Protein AF-A0AAD5A2A1-F1 (afdb_monomer)

Sequence (146 aa):
MGNCTCECRGEQGRLQGEYMGDCKGRGKIREKTKGVRVVSNAGGVNPLACAAAIQNIVQEAGLSLKVAVVTGDDLMPQKDSLNLLKMAETQEKKPLPKMVHSMNAYLGAVPIKRCLDLGADIVVTGRCVDSALVLGPLMHSFGWEQ

Mean predicted aligned error: 11.39 Å

Nearest PDB structures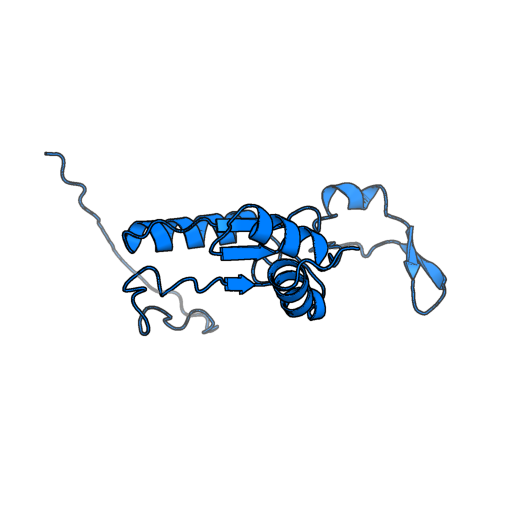 (foldseek):
  1np6-assembly1_A  TM=3.834E-01  e=7.591E-01  Escherichia coli
  7o9h-assembly1_A  TM=4.086E-01  e=2.583E+00  Escherichia coli DH5[alpha]
  2gca-assembly1_A  TM=3.185E-01  e=4.159E+00  Lacticaseibacillus casei
  4iqy-assembly1_A  TM=3.529E-01  e=6.256E+00  Homo sapiens

pLDDT: mean 79.27, std 24.99, range [21.72, 98.12]

Solvent-accessible surface area (backbone atoms only — not comparable to full-atom values): 9307 Å² total; per-residue (Å²): 141,84,87,85,85,86,88,87,82,90,83,92,82,94,76,92,75,92,81,78,80,70,80,87,76,80,78,80,71,84,64,91,57,90,8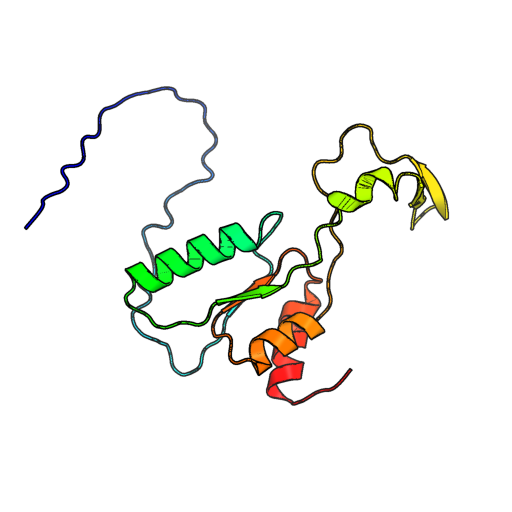5,68,65,48,71,42,72,72,13,52,97,45,30,66,63,45,50,52,52,50,50,52,53,37,53,77,55,73,52,94,70,42,76,38,72,46,77,85,22,74,40,58,92,46,46,82,83,54,42,68,39,67,38,88,87,77,66,46,73,42,68,63,66,97,76,75,94,77,43,70,45,69,38,68,26,61,65,53,19,52,40,48,73,74,61,36,35,31,40,35,25,19,44,51,42,76,66,21,67,54,48,7,58,48,29,51,75,71,67,57,82,134

Organism: Silurus asotus (NCBI:txid30991)

Structure (mmCIF, N/CA/C/O backbone):
data_AF-A0AAD5A2A1-F1
#
_entry.id   AF-A0AAD5A2A1-F1
#
loop_
_atom_site.group_PDB
_atom_site.id
_atom_site.type_symbol
_atom_site.label_atom_id
_atom_site.label_alt_id
_atom_site.label_comp_id
_atom_site.label_asym_id
_atom_site.label_entity_id
_atom_site.label_seq_id
_atom_site.pdbx_PDB_ins_code
_atom_site.Cartn_x
_atom_site.Cartn_y
_atom_site.Cartn_z
_atom_site.occupancy
_atom_site.B_iso_or_equiv
_atom_site.auth_seq_id
_atom_site.auth_comp_id
_atom_site.auth_asym_id
_atom_site.auth_atom_id
_atom_site.pdbx_PDB_model_num
ATOM 1 N N . MET A 1 1 ? 1.052 -31.023 28.367 1.00 31.56 1 MET A N 1
ATOM 2 C CA . MET A 1 1 ? 2.166 -30.094 28.644 1.00 31.56 1 MET A CA 1
ATOM 3 C C . MET A 1 1 ? 3.371 -30.526 27.825 1.00 31.56 1 MET A C 1
ATOM 5 O O . MET A 1 1 ? 3.825 -31.642 28.022 1.00 31.56 1 MET A O 1
ATOM 9 N N . GLY A 1 2 ? 3.856 -29.694 26.904 1.00 29.88 2 GLY A N 1
ATOM 10 C CA . GLY A 1 2 ? 5.111 -29.926 26.184 1.00 29.88 2 GLY A CA 1
ATOM 11 C C . GLY A 1 2 ? 5.944 -28.652 26.248 1.00 29.88 2 GLY A C 1
ATOM 12 O O . GLY A 1 2 ? 5.512 -27.625 25.735 1.00 29.88 2 GLY A O 1
ATOM 13 N N . ASN A 1 3 ? 7.076 -28.704 26.949 1.00 26.52 3 ASN A N 1
ATOM 14 C CA . ASN A 1 3 ? 7.998 -27.582 27.104 1.00 26.52 3 ASN A CA 1
ATOM 15 C C . ASN A 1 3 ? 8.948 -27.522 25.900 1.00 26.52 3 ASN A C 1
ATOM 17 O O . ASN A 1 3 ? 9.621 -28.507 25.607 1.00 26.52 3 ASN A O 1
ATOM 21 N N . CYS A 1 4 ? 9.044 -26.358 25.255 1.00 22.27 4 CYS A N 1
ATOM 22 C CA . CYS A 1 4 ? 10.131 -26.026 24.335 1.00 22.27 4 CYS A CA 1
ATOM 23 C C . CYS A 1 4 ? 11.239 -25.309 25.112 1.00 22.27 4 CYS A C 1
ATOM 25 O O . CYS A 1 4 ? 11.024 -24.225 25.653 1.00 22.27 4 CYS A O 1
ATOM 27 N N . THR A 1 5 ? 12.425 -25.906 25.152 1.00 27.20 5 THR A N 1
ATOM 28 C CA . THR A 1 5 ? 13.654 -25.274 25.640 1.00 27.20 5 THR A CA 1
ATOM 29 C C . THR A 1 5 ? 14.408 -24.631 24.477 1.00 27.20 5 THR A C 1
ATOM 31 O O . THR A 1 5 ? 14.553 -25.228 23.414 1.00 27.20 5 THR A O 1
ATOM 34 N N . CYS A 1 6 ? 14.877 -23.404 24.696 1.00 21.72 6 CYS A N 1
ATOM 35 C CA . CYS A 1 6 ? 15.718 -22.614 23.800 1.00 21.72 6 CYS A CA 1
ATOM 36 C C . CYS A 1 6 ? 17.174 -22.709 24.288 1.00 21.72 6 CYS A C 1
ATOM 38 O O . CYS A 1 6 ? 17.429 -22.500 25.474 1.00 21.72 6 CYS A O 1
ATOM 40 N N . GLU A 1 7 ? 18.114 -23.002 23.386 1.00 24.44 7 GLU A N 1
ATOM 41 C CA . GLU A 1 7 ? 19.553 -22.869 23.633 1.00 24.44 7 GLU A CA 1
ATOM 42 C C . GLU A 1 7 ? 20.140 -21.758 22.750 1.00 24.44 7 GLU A C 1
ATOM 44 O O . GLU A 1 7 ? 19.986 -21.763 21.530 1.00 24.44 7 GLU A O 1
ATOM 49 N N . CYS A 1 8 ? 20.848 -20.822 23.388 1.00 28.44 8 CYS A N 1
ATOM 50 C CA . CYS A 1 8 ? 21.647 -19.763 22.769 1.00 28.44 8 CYS A CA 1
ATOM 51 C C . CYS A 1 8 ? 23.122 -19.915 23.195 1.00 28.44 8 CYS A C 1
ATOM 53 O O . CYS A 1 8 ? 23.406 -19.893 24.392 1.00 28.44 8 CYS A O 1
ATOM 55 N N . ARG A 1 9 ? 24.060 -19.984 22.238 1.00 29.64 9 ARG A N 1
ATOM 56 C CA . ARG A 1 9 ? 25.514 -19.690 22.367 1.00 29.64 9 ARG A CA 1
ATOM 57 C C . ARG A 1 9 ? 25.979 -19.143 20.998 1.00 29.64 9 ARG A C 1
ATOM 59 O O . ARG A 1 9 ? 25.658 -19.776 20.003 1.00 29.64 9 ARG A O 1
ATOM 66 N N . GLY A 1 10 ? 26.452 -17.894 20.836 1.00 30.59 10 GLY A N 1
ATOM 67 C CA . GLY A 1 10 ? 27.805 -17.347 21.119 1.00 30.59 10 GLY A CA 1
ATOM 68 C C . GLY A 1 10 ? 28.759 -17.655 19.936 1.00 30.59 10 GLY A C 1
ATOM 69 O O . GLY A 1 10 ? 28.772 -18.800 19.522 1.00 30.59 10 GLY A O 1
ATOM 70 N N . GLU A 1 11 ? 29.564 -16.795 19.290 1.00 32.28 11 GLU A N 1
ATOM 71 C CA . GLU A 1 11 ? 30.115 -15.455 19.547 1.00 32.28 11 GLU A CA 1
ATOM 72 C C . GLU A 1 11 ? 30.816 -14.881 18.274 1.00 32.28 11 GLU A C 1
ATOM 74 O O . GLU A 1 11 ? 31.350 -15.629 17.464 1.00 32.28 11 GLU A O 1
ATOM 79 N N . GLN A 1 12 ? 30.863 -13.540 18.187 1.00 29.48 12 GLN A N 1
ATOM 80 C CA . GLN A 1 12 ? 31.938 -12.653 17.681 1.00 29.48 12 GLN A CA 1
ATOM 81 C C . GLN A 1 12 ? 32.416 -12.665 16.204 1.00 29.48 12 GLN A C 1
ATOM 83 O O . GLN A 1 12 ? 33.233 -13.469 15.770 1.00 29.48 12 GLN A O 1
ATOM 88 N N . GLY A 1 13 ? 32.065 -11.578 15.500 1.00 26.66 13 GLY A N 1
ATOM 89 C CA . GLY A 1 13 ? 32.758 -11.053 14.318 1.00 26.66 13 GLY A CA 1
ATOM 90 C C . GLY A 1 13 ? 32.316 -9.609 14.043 1.00 26.66 13 GLY A C 1
ATOM 91 O O . GLY A 1 13 ? 31.236 -9.375 13.513 1.00 26.66 13 GLY A O 1
ATOM 92 N N . ARG A 1 14 ? 33.112 -8.627 14.481 1.00 26.69 14 ARG A N 1
ATOM 93 C CA . ARG A 1 14 ? 32.823 -7.183 14.428 1.00 26.69 14 ARG A CA 1
ATOM 94 C C . ARG A 1 14 ? 33.171 -6.616 13.040 1.00 26.69 14 ARG A C 1
ATOM 96 O O . ARG A 1 14 ? 34.346 -6.451 12.739 1.00 26.69 14 ARG A O 1
ATOM 103 N N . LEU A 1 15 ? 32.164 -6.233 12.254 1.00 30.91 15 LEU A N 1
ATOM 104 C CA . LEU A 1 15 ? 32.261 -5.160 11.255 1.00 30.91 15 LEU A CA 1
ATOM 105 C C . LEU A 1 15 ? 31.091 -4.197 11.482 1.00 30.91 15 LEU A C 1
ATOM 107 O O . LEU A 1 15 ? 29.931 -4.596 11.531 1.00 30.91 15 LEU A O 1
ATOM 111 N N . GLN A 1 16 ? 31.445 -2.943 11.742 1.00 27.78 16 GLN A N 1
ATOM 112 C CA . GLN A 1 16 ? 30.557 -1.864 12.150 1.00 27.78 16 GLN A CA 1
ATOM 113 C C . GLN A 1 16 ? 29.610 -1.450 11.021 1.00 27.78 16 GLN A C 1
ATOM 115 O O . GLN A 1 16 ? 30.012 -1.289 9.873 1.00 27.78 16 GLN A O 1
ATOM 120 N N . GLY A 1 17 ? 28.356 -1.242 11.406 1.00 27.94 17 GLY A N 1
ATOM 121 C CA . GLY A 1 17 ? 27.246 -0.796 10.576 1.00 27.94 17 GLY A CA 1
ATOM 122 C C . GLY A 1 17 ? 25.982 -0.800 11.429 1.00 27.94 17 GLY A C 1
ATOM 123 O O . GLY A 1 17 ? 25.073 -1.590 11.203 1.00 27.94 17 GLY A O 1
ATOM 124 N N . GLU A 1 18 ? 25.983 0.005 12.492 1.00 30.25 18 GLU A N 1
ATOM 125 C CA . GLU A 1 18 ? 24.873 0.170 13.433 1.00 30.25 18 GLU A CA 1
ATOM 126 C C . GLU A 1 18 ? 23.639 0.763 12.725 1.00 30.25 18 GLU A C 1
ATOM 128 O O . GLU A 1 18 ? 23.446 1.971 12.704 1.00 30.25 18 GLU A O 1
ATOM 133 N N . TYR A 1 19 ? 22.788 -0.082 12.139 1.00 29.84 19 TYR A N 1
ATOM 134 C CA . TYR A 1 19 ? 21.447 0.304 11.661 1.00 29.84 19 TYR A CA 1
ATOM 135 C C . TYR A 1 19 ? 20.354 -0.683 12.102 1.00 29.84 19 TYR A C 1
ATOM 137 O O . TYR A 1 19 ? 19.313 -0.820 11.471 1.00 29.84 19 TYR A O 1
ATOM 145 N N . MET A 1 20 ? 20.566 -1.354 13.233 1.00 30.59 20 MET A N 1
ATOM 146 C CA . MET A 1 20 ? 19.523 -2.098 13.953 1.00 30.59 20 MET A CA 1
ATOM 147 C C . MET A 1 20 ? 19.599 -1.804 15.457 1.00 30.59 20 MET A C 1
ATOM 149 O O . MET A 1 20 ? 19.529 -2.692 16.305 1.00 30.59 20 MET A O 1
ATOM 153 N N . GLY A 1 21 ? 19.773 -0.521 15.783 1.00 29.78 21 GLY A N 1
ATOM 154 C CA . GLY A 1 21 ? 19.676 -0.010 17.144 1.00 29.78 21 GLY A CA 1
ATOM 155 C C . GLY A 1 21 ? 18.242 -0.111 17.658 1.00 29.78 21 GLY A C 1
ATOM 156 O O . GLY A 1 21 ? 17.421 0.764 17.416 1.00 29.78 21 GLY A O 1
ATOM 157 N N . ASP A 1 22 ? 17.963 -1.217 18.337 1.00 36.16 22 ASP A N 1
ATOM 158 C CA . ASP A 1 22 ? 17.067 -1.321 19.486 1.00 36.16 22 ASP A CA 1
ATOM 159 C C . ASP A 1 22 ? 15.759 -0.497 19.442 1.00 36.16 22 ASP A C 1
ATOM 161 O O . ASP A 1 22 ? 15.564 0.479 20.164 1.00 36.16 22 ASP A O 1
ATOM 165 N N . CYS A 1 23 ? 14.791 -0.947 18.63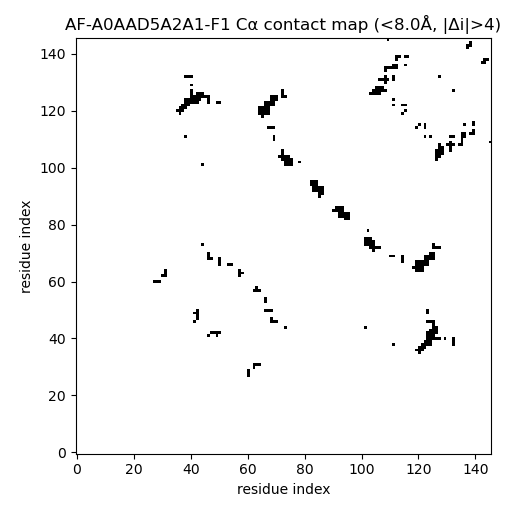8 1.00 34.06 23 CYS A N 1
ATOM 166 C CA . CYS A 1 23 ? 13.394 -0.526 18.785 1.00 34.06 23 CYS A CA 1
ATOM 167 C C . CYS A 1 23 ? 12.647 -1.297 19.895 1.00 34.06 23 CYS A C 1
ATOM 169 O O . CYS A 1 23 ? 11.421 -1.214 19.960 1.00 34.06 23 CYS A O 1
ATOM 171 N N . LYS A 1 24 ? 13.323 -2.051 20.784 1.00 37.75 24 LYS A N 1
ATOM 172 C CA . LYS A 1 24 ? 12.630 -2.793 21.862 1.00 37.75 24 LYS A CA 1
ATOM 173 C C . LYS A 1 24 ? 12.160 -1.902 23.016 1.00 37.75 24 LYS A C 1
ATOM 175 O O . LYS A 1 24 ? 11.428 -2.366 23.889 1.00 37.75 24 LYS A O 1
ATOM 180 N N . GLY A 1 25 ? 12.507 -0.617 23.009 1.00 39.97 25 GLY A N 1
ATOM 181 C CA . GLY A 1 25 ? 12.056 0.359 23.994 1.00 39.97 25 GLY A CA 1
ATOM 182 C C . GLY A 1 25 ? 11.323 1.533 23.356 1.00 39.97 25 GLY A C 1
ATOM 183 O O . GLY A 1 25 ? 11.966 2.533 23.043 1.00 39.97 25 GLY A O 1
ATOM 184 N N . ARG A 1 26 ? 9.993 1.427 23.197 1.00 43.28 26 ARG A N 1
ATOM 185 C CA . ARG A 1 26 ? 8.978 2.492 23.418 1.00 43.28 26 ARG A CA 1
ATOM 186 C C . ARG A 1 26 ? 7.651 2.134 22.733 1.00 43.28 26 ARG A C 1
ATOM 188 O O . ARG A 1 26 ? 7.549 2.133 21.517 1.00 43.28 26 ARG A O 1
ATOM 195 N N . GLY A 1 27 ? 6.623 1.888 23.551 1.00 43.59 27 GLY A N 1
ATOM 196 C CA . GLY A 1 27 ? 5.228 1.758 23.117 1.00 43.59 27 GLY A CA 1
ATOM 197 C C . GLY A 1 27 ? 4.741 0.318 22.962 1.00 43.59 27 GLY A C 1
ATOM 198 O O . GLY A 1 27 ? 4.534 -0.147 21.851 1.00 43.59 27 GLY A O 1
ATOM 199 N N . LYS A 1 28 ? 4.475 -0.387 24.073 1.00 48.22 28 LYS A N 1
ATOM 200 C CA . LYS A 1 28 ? 3.541 -1.528 24.010 1.00 48.22 28 LYS A CA 1
ATOM 201 C C . LYS A 1 28 ? 2.224 -0.993 23.430 1.00 48.22 28 LYS A C 1
ATOM 203 O O . LYS A 1 28 ? 1.700 -0.021 23.975 1.00 48.22 28 LYS A O 1
ATOM 208 N N . ILE A 1 29 ? 1.710 -1.582 22.351 1.00 54.22 29 ILE A N 1
ATOM 209 C CA . ILE A 1 29 ? 0.364 -1.272 21.855 1.00 54.22 29 ILE A CA 1
ATOM 210 C C . ILE A 1 29 ? -0.593 -1.841 22.906 1.00 54.22 29 ILE A C 1
ATOM 212 O O . ILE A 1 29 ? -0.737 -3.051 23.030 1.00 54.22 29 ILE A O 1
ATOM 216 N N . ARG A 1 30 ? -1.106 -0.973 23.783 1.00 54.41 30 ARG A N 1
ATOM 217 C CA . ARG A 1 30 ? -1.783 -1.384 25.025 1.00 54.41 30 ARG A CA 1
ATOM 218 C C . ARG A 1 30 ? -3.276 -1.656 24.853 1.00 54.41 30 ARG A C 1
ATOM 220 O O . ARG A 1 30 ? -3.857 -2.266 25.738 1.00 54.41 30 ARG A O 1
ATOM 227 N N . GLU A 1 31 ? -3.882 -1.220 23.750 1.00 59.81 31 GLU A N 1
ATOM 228 C CA . GLU A 1 31 ? -5.312 -1.375 23.466 1.00 59.81 31 GLU A CA 1
ATOM 229 C C . GLU A 1 31 ? -5.601 -0.980 22.007 1.00 59.81 31 GLU A C 1
ATOM 231 O O . GLU A 1 31 ? -4.816 -0.240 21.405 1.00 59.81 31 GLU A O 1
ATOM 236 N N . LYS A 1 32 ? -6.733 -1.420 21.434 1.00 60.59 32 LYS A N 1
ATOM 237 C CA . LYS A 1 32 ? -7.259 -0.859 20.177 1.00 60.59 32 LYS A CA 1
ATOM 238 C C . LYS A 1 32 ? -7.696 0.586 20.442 1.00 60.59 32 LYS A C 1
ATOM 240 O O . LYS A 1 32 ? -8.812 0.844 20.883 1.00 60.59 32 LYS A O 1
ATOM 245 N N . THR A 1 33 ? -6.801 1.542 20.218 1.00 57.62 33 THR A N 1
ATOM 246 C CA . THR A 1 33 ? -7.061 2.970 20.420 1.00 57.62 33 THR A CA 1
ATOM 247 C C . THR A 1 33 ? -8.242 3.425 19.561 1.00 57.62 33 THR A C 1
ATOM 249 O O . THR A 1 33 ? -8.200 3.299 18.342 1.00 57.62 33 THR A O 1
ATOM 252 N N . LYS A 1 34 ? -9.289 3.948 20.217 1.00 63.44 34 LYS A N 1
ATOM 253 C CA . LYS A 1 34 ? -10.504 4.627 19.706 1.00 63.44 34 LYS A CA 1
ATOM 254 C C . LYS A 1 34 ? -10.533 4.957 18.194 1.00 63.44 34 LYS A C 1
ATOM 256 O O . LYS A 1 34 ? -10.453 6.120 17.815 1.00 63.44 34 LYS A O 1
ATOM 261 N N . GLY A 1 35 ? -10.679 3.949 17.331 1.00 74.31 35 GLY A N 1
ATOM 262 C CA . GLY A 1 35 ? -10.846 4.136 15.883 1.00 74.31 35 GLY A CA 1
ATOM 263 C C . GLY A 1 35 ? -9.641 4.711 15.124 1.00 74.31 35 GLY A C 1
ATOM 264 O O . GLY A 1 35 ? -9.818 5.168 13.997 1.00 74.31 35 GLY A O 1
ATOM 265 N N . VAL A 1 36 ? -8.432 4.702 15.698 1.00 88.25 36 VAL A N 1
ATOM 266 C CA . VAL A 1 36 ? -7.226 5.172 14.995 1.00 88.25 36 VAL A CA 1
ATOM 267 C C . VAL A 1 36 ? -6.823 4.151 13.934 1.00 88.25 36 VAL A C 1
ATOM 269 O O . VAL A 1 36 ? -6.665 2.970 14.238 1.00 88.25 36 VAL A O 1
ATOM 272 N N . ARG A 1 37 ? -6.625 4.618 12.699 1.00 92.50 37 ARG A N 1
ATOM 273 C CA . ARG A 1 37 ? -6.119 3.812 11.582 1.00 92.50 37 ARG A CA 1
ATOM 274 C C . ARG A 1 37 ? -4.753 4.313 11.142 1.00 92.50 37 ARG A C 1
ATOM 276 O O . ARG A 1 37 ? -4.493 5.514 11.188 1.00 92.50 37 ARG A O 1
ATOM 283 N N . VAL A 1 38 ? -3.897 3.398 10.700 1.00 95.06 38 VAL A N 1
ATOM 284 C CA . VAL A 1 38 ? -2.536 3.705 10.242 1.00 95.06 38 VAL A CA 1
ATOM 285 C C . VAL A 1 38 ? -2.417 3.381 8.761 1.00 95.06 38 VAL A C 1
ATOM 287 O O . VAL A 1 38 ? -2.786 2.292 8.334 1.00 95.06 38 VAL A O 1
ATOM 290 N N . VAL A 1 39 ? -1.866 4.305 7.980 1.00 97.25 39 VAL A N 1
ATOM 291 C CA . VAL A 1 39 ? -1.515 4.085 6.572 1.00 97.25 39 VAL A CA 1
ATOM 292 C C . VAL A 1 39 ? -0.034 4.388 6.404 1.00 97.25 39 VAL A C 1
ATOM 294 O O . VAL A 1 39 ? 0.430 5.424 6.876 1.00 97.25 39 VAL A O 1
ATOM 297 N N . SER A 1 40 ? 0.717 3.491 5.761 1.00 95.88 40 SER A N 1
ATOM 298 C CA . SER A 1 40 ? 2.166 3.646 5.621 1.00 95.88 40 SER A CA 1
ATOM 299 C C . SER A 1 40 ? 2.718 3.105 4.301 1.00 95.88 40 SER A C 1
ATOM 301 O O . SER A 1 40 ? 2.418 1.979 3.903 1.00 95.88 40 SER A O 1
ATOM 303 N N . ASN A 1 41 ? 3.607 3.888 3.679 1.00 94.38 41 ASN A N 1
ATOM 304 C CA . ASN A 1 41 ? 4.425 3.526 2.510 1.00 94.38 41 ASN A CA 1
ATOM 305 C C . ASN A 1 41 ? 5.718 2.804 2.929 1.00 94.38 41 ASN A C 1
ATOM 307 O O . ASN A 1 41 ? 6.814 3.163 2.499 1.00 94.38 41 ASN A O 1
ATOM 311 N N . ALA A 1 42 ? 5.601 1.843 3.850 1.00 90.06 42 ALA A N 1
ATOM 312 C CA . ALA A 1 42 ? 6.737 1.170 4.492 1.00 90.06 42 ALA A CA 1
ATOM 313 C C . ALA A 1 42 ? 6.979 -0.264 3.995 1.00 90.06 42 ALA A C 1
ATOM 315 O O . ALA A 1 42 ? 7.909 -0.917 4.462 1.00 90.06 42 ALA A O 1
ATOM 316 N N . GLY A 1 43 ? 6.172 -0.767 3.057 1.00 83.06 43 GLY A N 1
ATOM 317 C CA . GLY A 1 43 ? 6.343 -2.115 2.516 1.00 83.06 43 GLY A CA 1
ATOM 318 C C . GLY A 1 43 ? 7.582 -2.268 1.631 1.00 83.06 43 GLY A C 1
ATOM 319 O O . GLY A 1 43 ? 8.107 -3.374 1.493 1.00 83.06 43 GLY A O 1
ATOM 320 N N . GLY A 1 44 ? 8.088 -1.164 1.071 1.00 84.88 44 GLY A N 1
ATOM 321 C CA . GLY A 1 44 ? 9.316 -1.156 0.279 1.00 84.88 44 GLY A CA 1
ATOM 322 C C . GLY A 1 44 ? 9.223 -2.117 -0.907 1.00 84.88 44 GLY A C 1
ATOM 323 O O . GLY A 1 44 ? 8.277 -2.045 -1.681 1.00 84.88 44 GLY A O 1
ATOM 324 N N . VAL A 1 45 ? 10.200 -3.020 -1.033 1.00 85.62 45 VAL A N 1
ATOM 325 C CA . VAL A 1 45 ? 10.237 -4.051 -2.090 1.00 85.62 45 VAL A CA 1
ATOM 326 C C . VAL A 1 45 ? 9.514 -5.350 -1.713 1.00 85.62 45 VAL A C 1
ATOM 328 O O . VAL A 1 45 ? 9.390 -6.238 -2.548 1.00 85.62 45 VAL A O 1
ATOM 331 N N . ASN A 1 46 ? 9.058 -5.501 -0.463 1.00 91.75 46 ASN A N 1
ATOM 332 C CA . ASN A 1 46 ? 8.339 -6.697 -0.015 1.00 91.75 46 ASN A CA 1
ATOM 333 C C . ASN A 1 46 ? 7.226 -6.339 0.990 1.00 91.75 46 ASN A C 1
ATOM 335 O O . ASN A 1 46 ? 7.340 -6.607 2.194 1.00 91.75 46 ASN A O 1
ATOM 339 N N . PRO A 1 47 ? 6.124 -5.737 0.505 1.00 94.44 47 PRO A N 1
ATOM 340 C CA . PRO A 1 47 ? 5.028 -5.301 1.364 1.00 94.44 47 PRO A CA 1
ATOM 341 C C . PRO A 1 47 ? 4.321 -6.464 2.077 1.00 94.44 47 PRO A C 1
ATOM 343 O O . PRO A 1 47 ? 3.805 -6.283 3.180 1.00 94.44 47 PRO A O 1
ATOM 346 N N . LEU A 1 48 ? 4.344 -7.672 1.503 1.00 96.06 48 LEU A N 1
ATOM 347 C CA . LEU A 1 48 ? 3.752 -8.865 2.115 1.00 96.06 48 LEU A CA 1
ATOM 348 C C . LEU A 1 48 ? 4.540 -9.332 3.346 1.00 96.06 48 LEU A C 1
ATOM 350 O O . LEU A 1 48 ? 3.937 -9.618 4.379 1.00 96.06 48 LEU A O 1
ATOM 354 N N . ALA A 1 49 ? 5.875 -9.357 3.276 1.00 96.00 49 ALA A N 1
ATOM 355 C CA . ALA A 1 49 ? 6.707 -9.685 4.435 1.00 96.00 49 ALA A CA 1
ATOM 356 C C . ALA A 1 49 ? 6.569 -8.635 5.548 1.00 96.00 49 ALA A C 1
ATOM 358 O O . ALA A 1 49 ? 6.487 -8.991 6.723 1.00 96.00 49 ALA A O 1
ATOM 359 N N . CYS A 1 50 ? 6.475 -7.350 5.186 1.00 96.00 50 CYS A N 1
ATOM 360 C CA . CYS A 1 50 ? 6.197 -6.276 6.141 1.00 96.00 50 CYS A CA 1
ATOM 361 C C . CYS A 1 50 ? 4.859 -6.503 6.865 1.00 96.00 50 CYS A C 1
ATOM 363 O O . CYS A 1 50 ? 4.795 -6.461 8.094 1.00 96.00 50 CYS A O 1
ATOM 365 N N . ALA A 1 51 ? 3.800 -6.824 6.120 1.00 96.19 51 ALA A N 1
ATOM 366 C CA . ALA A 1 51 ? 2.493 -7.116 6.696 1.00 96.19 51 ALA A CA 1
ATOM 367 C C . ALA A 1 51 ? 2.497 -8.360 7.593 1.00 96.19 51 ALA A C 1
ATOM 369 O O . ALA A 1 51 ? 1.869 -8.338 8.650 1.00 96.19 51 ALA A O 1
ATOM 370 N N . ALA A 1 52 ? 3.232 -9.413 7.224 1.00 96.88 52 ALA A N 1
ATOM 371 C CA . ALA A 1 52 ? 3.407 -10.594 8.068 1.00 96.88 52 ALA A CA 1
ATOM 372 C C . ALA A 1 52 ? 4.109 -10.249 9.394 1.00 96.88 52 ALA A C 1
ATOM 374 O O . ALA A 1 52 ? 3.661 -10.673 10.458 1.00 96.88 52 ALA A O 1
ATOM 375 N N . ALA A 1 53 ? 5.156 -9.417 9.357 1.00 96.38 53 ALA A N 1
ATOM 376 C CA . ALA A 1 53 ? 5.830 -8.945 10.565 1.00 96.38 53 ALA A CA 1
ATOM 377 C C . ALA A 1 53 ? 4.897 -8.109 11.459 1.00 96.38 53 ALA A C 1
ATOM 379 O O . ALA A 1 53 ? 4.868 -8.304 12.674 1.00 96.38 53 ALA A O 1
ATOM 380 N N . ILE A 1 54 ? 4.086 -7.225 10.868 1.00 95.12 54 ILE A N 1
ATOM 381 C CA . ILE A 1 54 ? 3.076 -6.451 11.607 1.00 95.12 54 ILE A CA 1
ATOM 382 C C . ILE A 1 54 ? 2.037 -7.384 12.234 1.00 95.12 54 ILE A C 1
ATOM 384 O O . ILE A 1 54 ? 1.698 -7.208 13.400 1.00 95.12 54 ILE A O 1
ATOM 388 N N . GLN A 1 55 ? 1.557 -8.389 11.500 1.00 95.19 55 GLN A N 1
ATOM 389 C CA . GLN A 1 55 ? 0.602 -9.372 12.017 1.00 95.19 55 GLN A CA 1
ATOM 390 C C . GLN A 1 55 ? 1.158 -10.138 13.221 1.00 95.19 55 GLN A C 1
ATOM 392 O O . GLN A 1 55 ? 0.446 -10.301 14.210 1.00 95.19 55 GLN A O 1
ATOM 397 N N . ASN A 1 56 ? 2.432 -10.533 13.189 1.00 95.75 56 ASN A N 1
ATOM 398 C CA . ASN A 1 56 ? 3.080 -11.175 14.334 1.00 95.75 56 ASN A CA 1
ATOM 399 C C . ASN A 1 56 ? 3.097 -10.249 15.559 1.00 95.75 56 ASN A C 1
ATOM 401 O O . ASN A 1 56 ? 2.690 -10.661 16.640 1.00 95.75 56 ASN A O 1
ATOM 405 N N . ILE A 1 57 ? 3.460 -8.974 15.383 1.00 94.50 57 ILE A N 1
ATOM 406 C CA . ILE A 1 57 ? 3.460 -7.980 16.471 1.00 94.50 57 ILE A CA 1
ATOM 407 C C . ILE A 1 57 ? 2.042 -7.761 17.028 1.00 94.50 57 ILE A C 1
ATOM 409 O O . ILE A 1 57 ? 1.858 -7.653 18.240 1.00 94.50 57 ILE A O 1
ATOM 413 N N . VAL A 1 58 ? 1.026 -7.707 16.161 1.00 91.94 58 VAL A N 1
ATOM 414 C CA . VAL A 1 58 ? -0.387 -7.572 16.560 1.00 91.94 58 VAL A CA 1
ATOM 415 C C . VAL A 1 58 ? -0.836 -8.770 17.402 1.00 91.94 58 VAL A C 1
ATOM 417 O O . VAL A 1 58 ? -1.491 -8.578 18.429 1.00 91.94 58 VAL A O 1
ATOM 420 N N . GLN A 1 59 ? -0.452 -9.987 17.006 1.00 92.44 59 GLN A N 1
ATOM 421 C CA . GLN A 1 59 ? -0.756 -11.219 17.739 1.00 92.44 59 GLN A CA 1
ATOM 422 C C . GLN A 1 59 ? -0.026 -11.285 19.084 1.00 92.44 59 GLN A C 1
ATOM 424 O O . GLN A 1 59 ? -0.655 -11.571 20.101 1.00 92.44 59 GLN A O 1
ATOM 429 N N . GLU A 1 60 ? 1.269 -10.962 19.118 1.00 93.44 60 GLU A N 1
ATOM 430 C CA . GLU A 1 60 ? 2.067 -10.888 20.351 1.00 93.44 60 GLU A CA 1
ATOM 431 C C . GLU A 1 60 ? 1.506 -9.860 21.344 1.00 93.44 60 GLU A C 1
ATOM 433 O O . GLU A 1 60 ? 1.573 -10.054 22.558 1.00 93.44 60 GLU A O 1
ATOM 438 N N . ALA A 1 61 ? 0.914 -8.778 20.834 1.00 89.88 61 ALA A N 1
ATOM 439 C CA . ALA A 1 61 ? 0.233 -7.769 21.638 1.00 89.88 61 ALA A CA 1
ATOM 440 C C . ALA A 1 61 ? -1.185 -8.182 22.088 1.00 89.88 61 ALA A C 1
ATOM 442 O O . ALA A 1 61 ? -1.804 -7.450 22.861 1.00 89.88 61 ALA A O 1
ATOM 443 N N . GLY A 1 62 ? -1.715 -9.320 21.624 1.00 90.56 62 GLY A N 1
ATOM 444 C CA . GLY A 1 62 ? -3.067 -9.789 21.947 1.00 90.56 62 GLY A CA 1
ATOM 445 C C . GLY A 1 62 ? -4.182 -8.931 21.339 1.00 90.56 62 GLY A C 1
ATOM 446 O O . GLY A 1 62 ? -5.278 -8.854 21.894 1.00 90.56 62 GLY A O 1
ATOM 447 N N . LEU A 1 63 ? -3.909 -8.248 20.224 1.00 90.19 63 LEU A N 1
ATOM 448 C CA . LEU A 1 63 ? -4.847 -7.332 19.578 1.00 90.19 63 LEU A CA 1
ATOM 449 C C . LEU A 1 63 ? -5.541 -7.986 18.382 1.00 90.19 63 LEU A C 1
ATOM 451 O O . LEU A 1 63 ? -5.007 -8.875 17.728 1.00 90.19 63 LEU A O 1
ATOM 455 N N . SER A 1 64 ? -6.730 -7.483 18.050 1.00 91.12 64 SER A N 1
ATOM 456 C CA . SER A 1 64 ? -7.461 -7.860 16.837 1.00 91.12 64 SER A CA 1
ATOM 457 C C . SER A 1 64 ? -7.509 -6.669 15.875 1.00 91.12 64 SER A C 1
ATOM 459 O O . SER A 1 64 ? -8.438 -5.853 15.907 1.00 91.12 64 SER A O 1
ATOM 461 N N . LEU A 1 65 ? -6.453 -6.530 15.066 1.00 93.50 65 LEU A N 1
ATOM 462 C CA . LEU A 1 65 ? -6.319 -5.484 14.048 1.00 93.50 65 LEU A CA 1
ATOM 463 C C . LEU A 1 65 ? -6.292 -6.090 12.642 1.00 93.50 65 LEU A C 1
ATOM 465 O O . LEU A 1 65 ? -5.592 -7.068 12.379 1.00 93.50 65 LEU A O 1
ATOM 469 N N . LYS A 1 66 ? -7.037 -5.482 11.719 1.00 95.38 66 LYS A N 1
ATOM 470 C CA . LYS A 1 66 ? -7.048 -5.848 10.301 1.00 95.38 66 LYS A CA 1
ATOM 471 C C . LYS A 1 66 ? -5.907 -5.141 9.573 1.00 95.38 66 LYS A C 1
ATOM 473 O O . LYS A 1 66 ? -5.952 -3.924 9.398 1.00 95.38 66 LYS A O 1
ATOM 478 N N . VAL A 1 67 ? -4.914 -5.904 9.124 1.00 96.69 67 VAL A N 1
ATOM 479 C CA . VAL A 1 67 ? -3.818 -5.404 8.279 1.00 96.69 67 VAL A CA 1
ATOM 480 C C . VAL A 1 67 ? -4.151 -5.689 6.817 1.00 96.69 67 VAL A C 1
ATOM 482 O O . VAL A 1 67 ? -4.379 -6.842 6.453 1.00 96.69 67 VAL A O 1
ATOM 485 N N . ALA A 1 68 ? -4.174 -4.651 5.989 1.00 97.94 68 ALA A N 1
ATOM 486 C CA . ALA A 1 68 ? -4.349 -4.737 4.546 1.00 97.94 68 ALA A CA 1
ATOM 487 C C . ALA A 1 68 ? -3.069 -4.314 3.821 1.00 97.94 68 ALA A C 1
ATOM 489 O O . ALA A 1 68 ? -2.299 -3.491 4.323 1.00 97.94 68 ALA A O 1
ATOM 490 N N . VAL A 1 69 ? -2.864 -4.868 2.625 1.00 98.12 69 VAL A N 1
ATOM 491 C CA . VAL A 1 69 ? -1.677 -4.613 1.808 1.00 98.12 69 VAL A CA 1
ATOM 492 C C . VAL A 1 69 ? -2.082 -4.142 0.421 1.00 98.12 69 VAL A C 1
ATOM 494 O O . VAL A 1 69 ? -2.871 -4.805 -0.250 1.00 98.12 69 VAL A O 1
ATOM 497 N N . VAL A 1 70 ? -1.513 -3.024 -0.023 1.00 97.31 70 VAL A N 1
ATOM 498 C CA . VAL A 1 70 ? -1.592 -2.581 -1.417 1.00 97.31 70 VAL A CA 1
ATOM 499 C C . VAL A 1 70 ? -0.407 -3.169 -2.179 1.00 97.31 70 VAL A C 1
ATOM 501 O O . VAL A 1 70 ? 0.745 -2.917 -1.828 1.00 97.31 70 VAL A O 1
ATOM 504 N N . THR A 1 71 ? -0.715 -3.944 -3.218 1.00 95.38 71 THR A N 1
ATOM 505 C CA . THR A 1 71 ? 0.241 -4.607 -4.118 1.00 95.38 71 THR A CA 1
ATOM 506 C C . THR A 1 71 ? -0.001 -4.172 -5.568 1.00 95.38 71 THR A C 1
ATOM 508 O O . THR A 1 71 ? -0.924 -3.401 -5.840 1.00 95.38 71 THR A O 1
ATOM 511 N N . GLY A 1 72 ? 0.821 -4.664 -6.499 1.00 93.44 72 GLY A N 1
ATOM 512 C CA . GLY A 1 72 ? 0.761 -4.307 -7.923 1.00 93.44 72 GLY A CA 1
ATOM 513 C C . GLY A 1 72 ? 1.732 -3.196 -8.320 1.00 93.44 72 GLY A C 1
ATOM 514 O O . GLY A 1 72 ? 1.734 -2.764 -9.468 1.00 93.44 72 GLY A O 1
ATOM 515 N N . ASP A 1 73 ? 2.559 -2.737 -7.381 1.00 94.69 73 ASP A N 1
ATOM 516 C CA . ASP A 1 73 ? 3.657 -1.823 -7.653 1.00 94.69 73 ASP A CA 1
ATOM 517 C C . ASP A 1 73 ? 4.888 -2.544 -8.214 1.00 94.69 73 ASP A C 1
ATOM 519 O O . ASP A 1 73 ? 5.616 -1.932 -8.982 1.00 94.69 73 ASP A O 1
ATOM 523 N N . ASP A 1 74 ? 5.130 -3.813 -7.869 1.00 94.12 74 ASP A N 1
ATOM 524 C CA . ASP A 1 74 ? 6.282 -4.571 -8.371 1.00 94.12 74 ASP A CA 1
ATOM 525 C C . ASP A 1 74 ? 6.128 -4.945 -9.853 1.00 94.12 74 ASP A C 1
ATOM 527 O O . ASP A 1 74 ? 5.256 -5.727 -10.237 1.00 94.12 74 ASP A O 1
ATOM 531 N N . LEU A 1 75 ? 7.017 -4.396 -10.677 1.00 92.94 75 LEU A N 1
ATOM 532 C CA . LEU A 1 75 ? 7.101 -4.647 -12.110 1.00 92.94 75 LEU A CA 1
ATOM 533 C C . LEU A 1 75 ? 8.302 -5.531 -12.471 1.00 92.94 75 LEU A C 1
ATOM 535 O O . LEU A 1 75 ? 8.512 -5.798 -13.655 1.00 92.94 75 LEU A O 1
ATOM 539 N N . MET A 1 76 ? 9.099 -6.014 -11.507 1.00 92.88 76 MET A N 1
ATOM 540 C CA . MET A 1 76 ? 10.215 -6.929 -11.790 1.00 92.88 76 MET A CA 1
ATOM 541 C C . MET A 1 76 ? 9.823 -8.132 -12.665 1.00 92.88 76 MET A C 1
ATOM 543 O O . MET A 1 76 ? 10.593 -8.445 -13.577 1.00 92.88 76 MET A O 1
ATOM 547 N N . PRO A 1 77 ? 8.635 -8.756 -12.505 1.00 92.38 77 PRO A N 1
ATOM 548 C CA . PRO A 1 77 ? 8.191 -9.827 -13.403 1.00 92.38 77 PRO A CA 1
ATOM 549 C C . PRO A 1 77 ? 8.062 -9.412 -14.879 1.00 92.38 77 PRO A C 1
ATOM 551 O O . PRO A 1 77 ? 8.091 -10.260 -15.764 1.00 92.38 77 PRO A O 1
ATOM 554 N N . GLN A 1 78 ? 7.924 -8.114 -15.164 1.00 90.50 78 GLN A N 1
ATOM 555 C CA . GLN A 1 78 ? 7.758 -7.549 -16.508 1.00 90.50 78 GLN A CA 1
ATOM 556 C C . GLN A 1 78 ? 9.057 -6.959 -17.075 1.00 90.50 78 GLN A C 1
ATOM 558 O O . GLN A 1 78 ? 9.048 -6.438 -18.193 1.00 90.50 78 GLN A O 1
ATOM 563 N N . LYS A 1 79 ? 10.177 -7.047 -16.346 1.00 89.69 79 LYS A N 1
ATOM 564 C CA . LYS A 1 79 ? 11.478 -6.470 -16.727 1.00 89.69 79 LYS A CA 1
ATOM 565 C C . LYS A 1 79 ? 11.882 -6.781 -18.168 1.00 89.69 79 LYS A C 1
ATOM 567 O O . LYS A 1 79 ? 12.246 -5.868 -18.905 1.00 89.69 79 LYS A O 1
ATOM 572 N N . ASP A 1 80 ? 11.774 -8.039 -18.583 1.00 86.75 80 ASP A N 1
ATOM 573 C CA . ASP A 1 80 ? 12.223 -8.464 -19.915 1.00 86.75 80 ASP A CA 1
ATOM 574 C C . ASP A 1 80 ? 11.311 -7.941 -21.035 1.00 86.75 80 ASP A C 1
ATOM 576 O O . ASP A 1 80 ? 11.773 -7.672 -22.144 1.00 86.75 80 ASP A O 1
ATOM 580 N N . SER A 1 81 ? 10.029 -7.715 -20.729 1.00 86.50 81 SER A N 1
ATOM 581 C CA . SER A 1 81 ? 9.065 -7.102 -21.654 1.00 86.50 81 SER A CA 1
ATOM 582 C C . SER A 1 81 ? 9.215 -5.578 -21.770 1.00 86.50 81 SER A C 1
ATOM 584 O O . SER A 1 81 ? 8.773 -4.988 -22.753 1.00 86.50 81 SER A O 1
ATOM 586 N N . LEU A 1 82 ? 9.875 -4.942 -20.794 1.00 82.12 82 LEU A N 1
ATOM 587 C CA . LEU A 1 82 ? 10.086 -3.493 -20.691 1.00 82.12 82 LEU A CA 1
ATOM 588 C C . LEU A 1 82 ? 11.556 -3.110 -20.935 1.00 82.12 82 LEU A C 1
ATOM 590 O O . LEU A 1 82 ? 12.096 -2.189 -20.324 1.00 82.12 82 LEU A O 1
ATOM 594 N N . ASN A 1 83 ? 12.222 -3.829 -21.837 1.00 76.50 83 ASN A N 1
ATOM 595 C CA . ASN A 1 83 ? 13.659 -3.708 -22.080 1.00 76.50 83 ASN A CA 1
ATOM 596 C C . ASN A 1 83 ? 14.095 -2.384 -22.740 1.00 76.50 83 ASN A C 1
ATOM 598 O O . ASN A 1 83 ? 15.257 -2.011 -22.595 1.00 76.50 83 ASN A O 1
ATOM 602 N N . LEU A 1 84 ? 13.195 -1.668 -23.423 1.00 80.12 84 LEU A N 1
ATOM 603 C CA . LEU A 1 84 ? 13.422 -0.345 -24.016 1.00 80.12 84 LEU A CA 1
ATOM 604 C C . LEU A 1 84 ? 12.509 0.689 -23.356 1.00 80.12 84 LEU A C 1
ATOM 606 O O . LEU A 1 84 ? 11.331 0.808 -23.697 1.00 80.12 84 LEU A O 1
ATOM 610 N N . LEU A 1 85 ? 13.071 1.474 -22.440 1.00 80.62 85 LEU A N 1
ATOM 611 C CA . LEU A 1 85 ? 12.333 2.510 -21.731 1.00 80.62 85 LEU A CA 1
ATOM 612 C C . LEU A 1 85 ? 12.493 3.859 -22.419 1.00 80.62 85 LEU A C 1
ATOM 614 O O . LEU A 1 85 ? 13.599 4.272 -22.773 1.00 80.62 85 LEU A O 1
ATOM 618 N N . LYS A 1 86 ? 11.375 4.569 -22.567 1.00 83.50 86 LYS A N 1
ATOM 619 C CA . LYS A 1 86 ? 11.369 5.967 -22.988 1.00 83.50 86 LYS A CA 1
ATOM 620 C C . LYS A 1 86 ? 11.718 6.838 -21.784 1.00 83.50 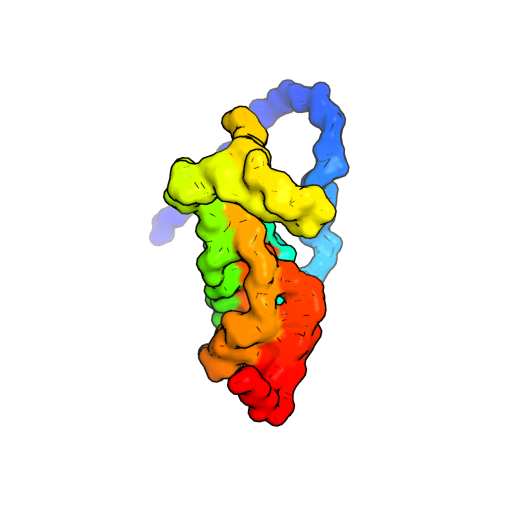86 LYS A C 1
ATOM 622 O O . LYS A 1 86 ? 10.970 6.871 -20.811 1.00 83.50 86 LYS A O 1
ATOM 627 N N . MET A 1 87 ? 12.854 7.519 -21.839 1.00 82.00 87 MET A N 1
ATOM 628 C CA . MET A 1 87 ? 13.311 8.382 -20.752 1.00 82.00 87 MET A CA 1
ATOM 629 C C . MET A 1 87 ? 12.432 9.630 -20.676 1.00 82.00 87 MET A C 1
ATOM 631 O O . MET A 1 87 ? 12.215 10.290 -21.690 1.00 82.00 87 MET A O 1
ATOM 635 N N . ALA A 1 88 ? 11.933 9.965 -19.485 1.00 80.81 88 ALA A N 1
ATOM 636 C CA . ALA A 1 88 ? 11.044 11.113 -19.305 1.00 80.81 88 ALA A CA 1
ATOM 637 C C . ALA A 1 88 ? 11.715 12.441 -19.709 1.00 80.81 88 ALA A C 1
ATOM 639 O O . ALA A 1 88 ? 11.080 13.292 -20.325 1.00 80.81 88 ALA A O 1
ATOM 640 N N . GLU A 1 89 ? 13.009 12.581 -19.419 1.00 81.31 89 GLU A N 1
ATOM 641 C CA . GLU A 1 89 ? 13.781 13.806 -19.654 1.00 81.31 89 GLU A CA 1
ATOM 642 C C . GLU A 1 89 ? 14.152 13.992 -21.129 1.00 81.31 89 GLU A C 1
ATOM 644 O O . GLU A 1 89 ? 13.914 15.051 -21.701 1.00 81.31 89 GLU A O 1
ATOM 649 N N . THR A 1 90 ? 14.712 12.959 -21.767 1.00 83.56 90 THR A N 1
ATOM 650 C CA . THR A 1 90 ? 15.260 13.073 -23.131 1.00 83.56 90 THR A CA 1
ATOM 651 C C . THR A 1 90 ? 14.311 12.574 -24.213 1.00 83.56 90 THR A C 1
ATOM 653 O O . THR A 1 90 ? 14.568 12.782 -25.394 1.00 83.56 90 THR A O 1
ATOM 656 N N . GLN A 1 91 ? 13.226 11.886 -23.838 1.00 84.94 91 GLN A N 1
ATOM 657 C CA . GLN A 1 91 ? 12.304 11.182 -24.741 1.00 84.94 91 GLN A CA 1
ATOM 658 C C . GLN A 1 91 ? 12.963 10.068 -25.582 1.00 84.94 91 GLN A C 1
ATOM 660 O O . GLN A 1 91 ? 12.281 9.402 -26.366 1.00 84.94 91 GLN A O 1
ATOM 665 N N . GLU A 1 92 ? 14.260 9.819 -25.392 1.00 84.94 92 GLU A N 1
ATOM 666 C CA . GLU A 1 92 ? 15.019 8.760 -26.048 1.00 84.94 92 GLU A CA 1
ATOM 667 C C . GLU A 1 92 ? 14.644 7.393 -25.477 1.00 84.94 92 GLU A C 1
ATOM 669 O O . GLU A 1 92 ? 14.310 7.257 -24.296 1.00 84.94 92 GLU A O 1
ATOM 674 N N . LYS A 1 93 ? 14.757 6.355 -26.307 1.00 85.88 93 LYS A N 1
ATOM 675 C CA . LYS A 1 93 ? 14.632 4.971 -25.850 1.00 85.88 93 LYS A CA 1
ATOM 676 C C . LYS A 1 93 ? 16.005 4.446 -25.458 1.00 85.88 93 LYS A C 1
ATOM 678 O O . LYS A 1 93 ? 16.893 4.374 -26.305 1.00 85.88 93 LYS A O 1
ATOM 683 N N . LYS A 1 94 ? 16.172 4.068 -24.192 1.00 85.75 94 LYS A N 1
ATOM 684 C CA . LYS A 1 94 ? 17.407 3.462 -23.681 1.00 85.75 94 LYS A CA 1
ATOM 685 C C . LYS A 1 94 ? 17.121 2.077 -23.113 1.00 85.75 94 LYS A C 1
ATOM 687 O O . LYS A 1 94 ? 16.031 1.855 -22.576 1.00 85.75 94 LYS A O 1
ATOM 692 N N . PRO A 1 95 ?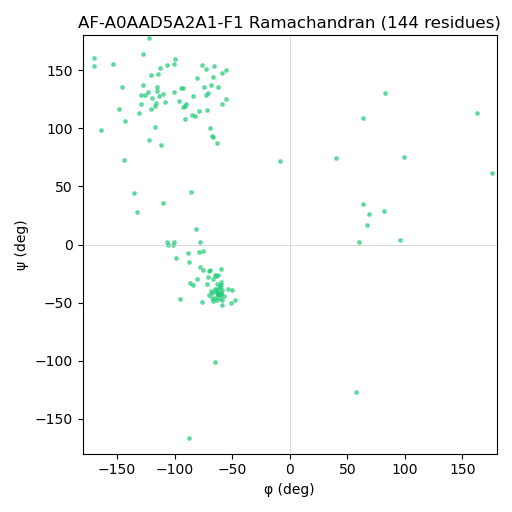 18.072 1.140 -23.251 1.00 86.81 95 PRO A N 1
ATOM 693 C CA . PRO A 1 95 ? 17.940 -0.154 -22.618 1.00 86.81 95 PRO A CA 1
ATOM 694 C C . PRO A 1 95 ? 17.974 -0.010 -21.096 1.00 86.81 95 PRO A C 1
ATOM 696 O O . PRO A 1 95 ? 18.591 0.916 -20.560 1.00 86.81 95 PRO A O 1
ATOM 699 N N . LEU A 1 96 ? 17.351 -0.960 -20.402 1.00 86.06 96 LEU A N 1
ATOM 700 C CA . LEU A 1 96 ? 17.535 -1.093 -18.961 1.00 86.06 96 LEU A CA 1
ATOM 701 C C . LEU A 1 96 ? 19.020 -1.320 -18.608 1.00 86.06 96 LEU A C 1
ATOM 703 O O . LEU A 1 96 ? 19.748 -1.970 -19.368 1.00 86.06 96 LEU A O 1
ATOM 707 N N . PRO A 1 97 ? 19.485 -0.836 -17.441 1.00 87.12 97 PRO A N 1
ATOM 708 C CA . PRO A 1 97 ? 20.806 -1.175 -16.926 1.00 87.12 97 PRO A CA 1
ATOM 709 C C . PRO A 1 97 ? 20.996 -2.693 -16.819 1.00 87.12 97 PRO A C 1
ATOM 711 O O . PRO A 1 97 ? 20.050 -3.431 -16.540 1.00 87.12 97 PRO A O 1
ATOM 714 N N . LYS A 1 98 ? 22.243 -3.167 -16.965 1.00 86.62 98 LYS A N 1
ATOM 715 C CA . LYS A 1 98 ? 22.574 -4.604 -16.858 1.00 86.62 98 LYS A CA 1
ATOM 716 C C . LYS A 1 98 ? 22.071 -5.225 -15.550 1.00 86.62 98 LYS A C 1
ATOM 718 O O . LYS A 1 98 ? 21.607 -6.361 -15.538 1.00 86.62 98 LYS A O 1
ATOM 723 N N . MET A 1 99 ? 22.151 -4.469 -14.458 1.00 90.62 99 MET A N 1
ATOM 724 C CA . MET A 1 99 ? 21.702 -4.884 -13.136 1.00 90.62 99 MET A CA 1
ATOM 725 C C . MET A 1 99 ? 20.570 -3.966 -12.670 1.00 90.62 99 MET A C 1
ATOM 727 O O . MET A 1 99 ? 20.763 -2.763 -12.523 1.00 90.62 99 MET A O 1
ATOM 731 N N . VAL A 1 100 ? 19.398 -4.553 -12.432 1.00 90.31 100 VAL A N 1
ATOM 732 C CA . VAL A 1 100 ? 18.203 -3.876 -11.910 1.00 90.31 100 VAL A CA 1
ATOM 733 C C . VAL A 1 100 ? 17.848 -4.567 -10.603 1.00 90.31 100 VAL A C 1
ATOM 735 O O . VAL A 1 100 ? 17.582 -5.766 -10.617 1.00 90.31 100 VAL A O 1
ATOM 738 N N . HIS A 1 101 ? 17.904 -3.828 -9.495 1.00 90.56 101 HIS A N 1
ATOM 739 C CA . HIS A 1 101 ? 17.599 -4.355 -8.160 1.00 90.56 101 HIS A CA 1
ATOM 740 C C . HIS A 1 101 ? 16.101 -4.340 -7.858 1.00 90.56 101 HIS A C 1
ATOM 742 O O . HIS A 1 101 ? 15.600 -5.234 -7.185 1.00 90.56 101 HIS A O 1
ATOM 748 N N . SER A 1 102 ? 15.390 -3.333 -8.359 1.00 90.81 102 SER A N 1
ATOM 749 C CA . SER A 1 102 ? 13.945 -3.215 -8.235 1.00 90.81 102 SER A CA 1
ATOM 750 C C . SER A 1 102 ? 13.385 -2.400 -9.396 1.00 90.81 102 SER A C 1
ATOM 752 O O . SER A 1 102 ? 14.088 -1.587 -10.005 1.00 90.81 102 SER A O 1
ATOM 754 N N . MET A 1 103 ? 12.115 -2.631 -9.709 1.00 91.88 103 MET A N 1
ATOM 755 C CA . MET A 1 103 ? 11.368 -1.868 -10.696 1.00 91.88 103 MET A CA 1
ATOM 756 C C . MET A 1 103 ? 9.946 -1.730 -10.175 1.00 91.88 103 MET A C 1
ATOM 758 O O . MET A 1 103 ? 9.210 -2.709 -10.160 1.00 91.88 103 MET A O 1
ATOM 762 N N . ASN A 1 104 ? 9.579 -0.535 -9.708 1.00 93.06 104 ASN A N 1
ATOM 763 C CA . ASN A 1 104 ? 8.300 -0.316 -9.040 1.00 93.06 104 ASN A CA 1
ATOM 764 C C . ASN A 1 104 ? 7.522 0.846 -9.661 1.00 93.06 104 ASN A C 1
ATOM 766 O O . ASN A 1 104 ? 8.087 1.912 -9.921 1.00 93.06 104 ASN A O 1
ATOM 770 N N . ALA A 1 105 ? 6.217 0.663 -9.837 1.00 92.69 105 ALA A N 1
ATOM 771 C CA . ALA A 1 105 ? 5.277 1.738 -10.114 1.00 92.69 105 ALA A CA 1
ATOM 772 C C . ALA A 1 105 ? 4.892 2.457 -8.816 1.00 92.69 105 ALA A C 1
ATOM 774 O O . ALA A 1 105 ? 4.710 1.834 -7.776 1.00 92.69 105 ALA A O 1
ATOM 775 N N . TYR A 1 106 ? 4.718 3.774 -8.874 1.00 94.50 106 TYR A N 1
ATOM 776 C CA . TYR A 1 106 ? 4.191 4.530 -7.741 1.00 94.50 106 TYR A CA 1
ATOM 777 C C . TYR A 1 106 ? 2.675 4.620 -7.862 1.00 94.50 106 TYR A C 1
ATOM 779 O O . TYR A 1 106 ? 2.146 5.329 -8.718 1.00 94.50 106 TYR A O 1
ATOM 787 N N . LEU A 1 107 ? 1.978 3.886 -6.999 1.00 95.62 107 LEU A N 1
ATOM 788 C CA . LEU A 1 107 ? 0.520 3.836 -6.991 1.00 95.62 107 LEU A CA 1
ATOM 789 C C . LEU A 1 107 ? -0.102 5.095 -6.363 1.00 95.62 107 LEU A C 1
ATOM 791 O O . LEU A 1 107 ? 0.512 5.778 -5.540 1.00 95.62 107 LEU A O 1
ATOM 795 N N . GLY A 1 108 ? -1.342 5.392 -6.758 1.00 96.50 108 GLY A N 1
ATOM 796 C CA . GLY A 1 108 ? -2.136 6.514 -6.247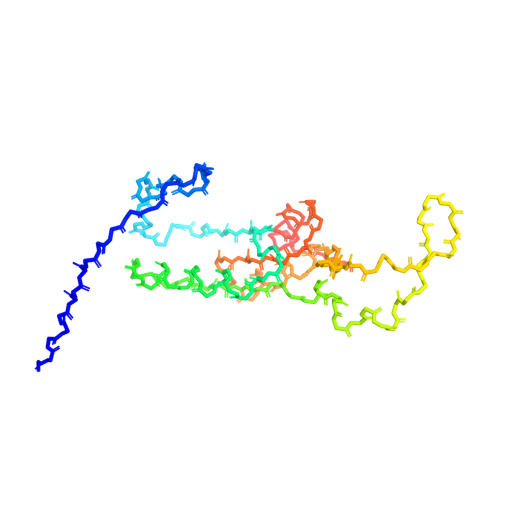 1.00 96.50 108 GLY A CA 1
ATOM 797 C C . GLY A 1 108 ? -2.945 6.194 -4.982 1.00 96.50 108 GLY A C 1
ATOM 798 O O . GLY A 1 108 ? -2.757 5.170 -4.331 1.00 96.50 108 GLY A O 1
ATOM 799 N N . ALA A 1 109 ? -3.885 7.081 -4.645 1.00 97.56 109 ALA A N 1
ATOM 800 C CA . ALA A 1 109 ? -4.677 7.036 -3.408 1.00 97.56 109 ALA A CA 1
ATOM 801 C C . ALA A 1 109 ? -5.799 5.982 -3.378 1.00 97.56 109 ALA A C 1
ATOM 803 O O . ALA A 1 109 ? -6.252 5.576 -2.310 1.00 97.56 109 ALA A O 1
ATOM 804 N N . VAL A 1 110 ? -6.260 5.527 -4.540 1.00 97.38 110 VAL A N 1
ATOM 805 C CA . VAL A 1 110 ? -7.484 4.719 -4.666 1.00 97.38 110 VAL A CA 1
ATOM 806 C C . VAL A 1 110 ? -7.371 3.328 -4.035 1.00 97.38 110 VAL A C 1
ATOM 808 O O . VAL A 1 110 ? -8.290 2.943 -3.309 1.00 97.38 110 VAL A O 1
ATOM 811 N N . PRO A 1 111 ? -6.255 2.587 -4.188 1.00 97.44 111 PRO A N 1
ATOM 812 C CA . PRO A 1 111 ? -6.069 1.336 -3.456 1.00 97.44 111 PRO A CA 1
ATOM 813 C C . PRO A 1 111 ? 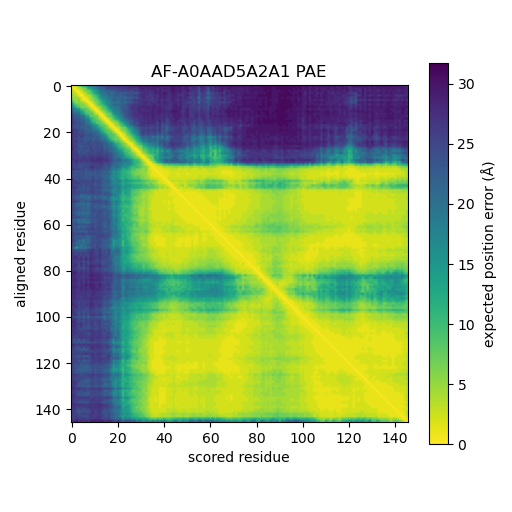-6.080 1.529 -1.933 1.00 97.44 111 PRO A C 1
ATOM 815 O O . PRO A 1 111 ? -6.627 0.698 -1.215 1.00 97.44 111 PRO A O 1
ATOM 818 N N . ILE A 1 112 ? -5.541 2.651 -1.436 1.00 97.94 112 ILE A N 1
ATOM 819 C CA . ILE A 1 112 ? -5.551 2.986 -0.005 1.00 97.94 112 ILE A CA 1
ATOM 820 C C . ILE A 1 112 ? -6.985 3.241 0.472 1.00 97.94 112 ILE A C 1
ATOM 822 O O . ILE A 1 112 ? -7.394 2.643 1.469 1.00 97.94 112 ILE A O 1
ATOM 826 N N . LYS A 1 113 ? -7.765 4.064 -0.254 1.00 97.94 113 LYS A N 1
ATOM 827 C CA . LYS A 1 113 ? -9.203 4.280 0.015 1.00 97.94 113 LYS A CA 1
ATOM 828 C C . LYS A 1 113 ? -9.917 2.933 0.121 1.00 97.94 113 LYS A C 1
ATOM 830 O O . LYS A 1 113 ? -10.565 2.656 1.124 1.00 97.94 113 LYS A O 1
ATOM 835 N N . ARG A 1 114 ? -9.709 2.051 -0.864 1.00 97.81 114 ARG A N 1
ATOM 836 C CA . ARG A 1 114 ? -10.354 0.736 -0.914 1.00 97.81 114 ARG A CA 1
ATOM 837 C C . ARG A 1 114 ? -10.024 -0.136 0.299 1.00 97.81 114 ARG A C 1
ATOM 839 O O . ARG A 1 114 ? -10.922 -0.784 0.831 1.00 97.81 114 ARG A O 1
ATOM 846 N N . CYS A 1 115 ? -8.771 -0.159 0.753 1.00 98.06 115 CYS A N 1
ATOM 847 C CA . CYS A 1 115 ? -8.397 -0.884 1.969 1.00 98.06 115 CYS A CA 1
ATOM 848 C C . CYS A 1 115 ? -9.137 -0.347 3.206 1.00 98.06 115 CYS A C 1
ATOM 850 O O . CYS A 1 115 ? -9.619 -1.133 4.024 1.00 98.06 115 CYS A O 1
ATOM 852 N N . LEU A 1 116 ? -9.253 0.977 3.329 1.00 97.31 116 LEU A N 1
ATOM 853 C CA . LEU A 1 116 ? -9.962 1.623 4.436 1.00 97.31 116 LEU A CA 1
ATOM 854 C C . LEU A 1 116 ? -11.479 1.382 4.371 1.00 97.31 116 LEU A C 1
ATOM 856 O O . LEU A 1 116 ? -12.082 1.084 5.401 1.00 97.31 116 LEU A O 1
ATOM 860 N N . ASP A 1 117 ? -12.081 1.412 3.177 1.00 97.00 117 ASP A N 1
ATOM 861 C CA . ASP A 1 117 ? -13.500 1.091 2.947 1.00 97.00 117 ASP A CA 1
ATOM 862 C C . ASP A 1 117 ? -13.839 -0.347 3.372 1.00 97.00 117 ASP A C 1
ATOM 864 O O . ASP A 1 117 ? -14.917 -0.615 3.898 1.00 97.00 117 ASP A O 1
ATOM 868 N N . LEU A 1 118 ? -12.898 -1.281 3.194 1.00 97.12 118 LEU A N 1
ATOM 869 C CA . LEU A 1 118 ? -13.015 -2.674 3.647 1.00 97.12 118 LEU A CA 1
ATOM 870 C C . LEU A 1 118 ? -12.761 -2.845 5.160 1.00 97.12 118 LEU A C 1
ATOM 872 O O . LEU A 1 118 ? -12.810 -3.960 5.690 1.00 97.12 118 LEU A O 1
ATOM 876 N N . GLY A 1 119 ? -12.514 -1.745 5.871 1.00 96.00 119 GLY A N 1
ATOM 877 C CA . GLY A 1 119 ? -12.362 -1.711 7.319 1.00 96.00 119 GLY A CA 1
ATOM 878 C C . GLY A 1 119 ? -10.975 -2.109 7.814 1.00 96.00 119 GLY A C 1
ATOM 879 O O . GLY A 1 119 ? -10.879 -2.646 8.916 1.00 96.00 119 GLY A O 1
ATOM 880 N N . ALA A 1 120 ? -9.918 -1.892 7.026 1.00 96.94 120 ALA A N 1
ATOM 881 C CA . ALA A 1 120 ? -8.548 -2.071 7.500 1.00 96.94 120 ALA A CA 1
ATOM 882 C C . ALA A 1 120 ? -8.230 -1.109 8.660 1.00 96.94 120 ALA A C 1
ATOM 884 O O . ALA A 1 120 ? -8.535 0.082 8.596 1.00 96.94 120 ALA A O 1
ATOM 885 N N . ASP A 1 121 ? -7.588 -1.627 9.707 1.00 95.75 121 ASP A N 1
ATOM 886 C CA . ASP A 1 121 ? -7.044 -0.824 10.806 1.00 95.75 121 ASP A CA 1
ATOM 887 C C . ASP A 1 121 ? -5.625 -0.330 10.459 1.00 95.75 121 ASP A C 1
ATOM 889 O O . ASP A 1 121 ? -5.228 0.774 10.831 1.00 95.75 121 ASP A O 1
ATOM 893 N N . ILE A 1 122 ? -4.867 -1.141 9.713 1.00 96.38 122 ILE A N 1
ATOM 894 C CA . ILE A 1 122 ? -3.519 -0.830 9.231 1.00 96.38 122 ILE A CA 1
ATOM 895 C C . ILE A 1 122 ? -3.469 -1.098 7.728 1.00 96.38 122 ILE A C 1
ATOM 897 O O . ILE A 1 122 ? -3.827 -2.186 7.282 1.00 96.38 122 ILE A O 1
ATOM 901 N N . VAL A 1 123 ? -2.994 -0.131 6.949 1.00 98.00 123 VAL A N 1
ATOM 902 C CA . VAL A 1 123 ? -2.741 -0.271 5.513 1.00 98.00 123 VAL A CA 1
ATOM 903 C C . VAL A 1 123 ? -1.252 -0.101 5.258 1.00 98.00 123 VAL A C 1
ATOM 905 O O . VAL A 1 123 ? -0.673 0.939 5.573 1.00 98.00 123 VAL A O 1
ATOM 908 N N . VAL A 1 124 ? -0.642 -1.118 4.662 1.00 97.69 124 VAL A N 1
ATOM 909 C CA . VAL A 1 124 ? 0.746 -1.086 4.199 1.00 97.69 124 VAL A CA 1
ATOM 910 C C . VAL A 1 124 ? 0.742 -1.073 2.684 1.00 97.69 124 VAL A C 1
ATOM 912 O O . VAL A 1 124 ? 0.089 -1.902 2.056 1.00 97.69 124 VAL A O 1
ATOM 915 N N . THR A 1 125 ? 1.471 -0.153 2.076 1.00 97.12 125 THR A N 1
ATOM 916 C CA . THR A 1 125 ? 1.666 -0.142 0.624 1.00 97.12 125 THR A CA 1
ATOM 917 C C . THR A 1 125 ? 3.083 -0.591 0.278 1.00 97.12 125 THR A C 1
ATOM 919 O O . THR A 1 125 ? 3.988 -0.479 1.109 1.00 97.12 125 THR A O 1
ATOM 922 N N . GLY A 1 126 ? 3.270 -1.135 -0.931 1.00 94.31 126 GLY A N 1
ATOM 923 C CA . GLY A 1 126 ? 4.593 -1.277 -1.55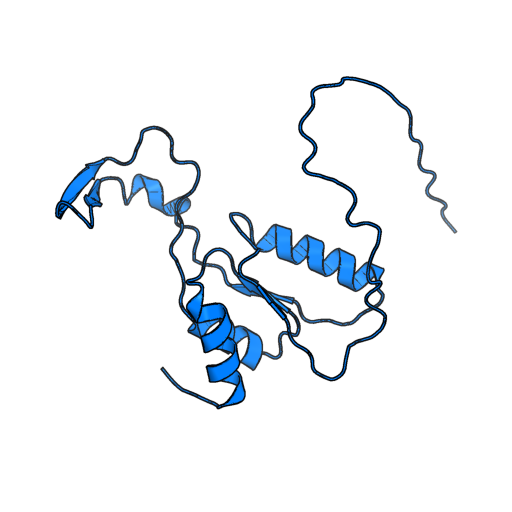0 1.00 94.31 126 GLY A CA 1
ATOM 924 C C . GLY A 1 126 ? 5.199 0.099 -1.828 1.00 94.31 126 GLY A C 1
ATOM 925 O O . GLY A 1 126 ? 5.686 0.758 -0.910 1.00 94.31 126 GLY A O 1
ATOM 926 N N . ARG A 1 127 ? 5.137 0.562 -3.082 1.00 95.00 127 ARG A N 1
ATOM 927 C CA . ARG A 1 127 ? 5.428 1.954 -3.463 1.00 95.00 127 ARG A CA 1
ATOM 928 C C . ARG A 1 127 ? 4.164 2.712 -3.865 1.00 95.00 127 ARG A C 1
ATOM 930 O O . ARG A 1 127 ? 3.464 2.357 -4.811 1.00 95.00 127 ARG A O 1
ATOM 937 N N . CYS A 1 128 ? 3.897 3.814 -3.176 1.00 95.69 128 CYS A N 1
ATOM 938 C CA . CYS A 1 128 ? 2.909 4.811 -3.582 1.00 95.69 128 CYS A CA 1
ATOM 939 C C . CYS A 1 128 ? 3.513 6.217 -3.614 1.00 95.69 128 CYS A C 1
ATOM 941 O O . CYS A 1 128 ? 4.580 6.459 -3.045 1.00 95.69 128 CYS A O 1
ATOM 943 N N . VAL A 1 129 ? 2.825 7.148 -4.276 1.00 95.44 129 VAL A N 1
ATOM 944 C CA . VAL A 1 129 ? 3.150 8.579 -4.172 1.00 95.44 129 VAL A CA 1
ATOM 945 C C . VAL A 1 129 ? 2.866 9.085 -2.756 1.00 95.44 129 VAL A C 1
ATOM 947 O O . VAL A 1 129 ? 1.893 8.666 -2.131 1.00 95.44 129 VAL A O 1
ATOM 950 N N . ASP A 1 130 ? 3.684 10.004 -2.243 1.00 95.44 130 ASP A N 1
ATOM 951 C CA . ASP A 1 130 ? 3.557 10.474 -0.853 1.00 95.44 130 ASP A CA 1
ATOM 952 C C . ASP A 1 130 ? 2.217 11.175 -0.596 1.00 95.44 130 ASP A C 1
ATOM 954 O O . ASP A 1 130 ? 1.606 11.009 0.459 1.00 95.44 130 ASP A O 1
ATOM 958 N N . SER A 1 131 ? 1.689 11.882 -1.600 1.00 96.75 131 SER A N 1
ATOM 959 C CA . SER A 1 131 ? 0.365 12.507 -1.527 1.00 96.75 131 SER A CA 1
ATOM 960 C C . SER A 1 131 ? -0.768 11.492 -1.348 1.00 96.75 131 SER A C 1
ATOM 962 O O . SER A 1 131 ? -1.792 11.828 -0.752 1.00 96.75 131 SER A O 1
ATOM 964 N N . ALA A 1 132 ? -0.594 10.241 -1.789 1.00 96.94 132 ALA A N 1
ATOM 965 C CA . ALA A 1 132 ? -1.598 9.190 -1.641 1.00 96.94 132 ALA A CA 1
ATOM 966 C C . ALA A 1 132 ? -1.822 8.802 -0.175 1.00 96.94 132 ALA A C 1
ATOM 968 O O . ALA A 1 132 ? -2.944 8.442 0.187 1.00 96.94 132 ALA A O 1
ATOM 969 N N . LEU A 1 133 ? -0.792 8.925 0.672 1.00 96.81 133 LEU A N 1
ATOM 970 C CA . LEU A 1 133 ? -0.889 8.635 2.106 1.00 96.81 133 LEU A CA 1
ATOM 971 C C . LEU A 1 133 ? -1.839 9.585 2.835 1.00 96.81 133 LEU A C 1
ATOM 973 O O . LEU A 1 133 ? -2.419 9.202 3.845 1.00 96.81 133 LEU A O 1
ATOM 977 N N . VAL A 1 134 ? -2.017 10.799 2.311 1.00 96.94 134 VAL A N 1
ATOM 978 C CA . VAL A 1 134 ? -2.965 11.786 2.840 1.00 96.94 134 VAL A CA 1
ATOM 979 C C . VAL A 1 134 ? -4.289 11.712 2.083 1.00 96.94 134 VAL A C 1
ATOM 981 O O . VAL A 1 134 ? -5.354 11.649 2.694 1.00 96.94 134 VAL A O 1
ATOM 984 N N . LEU A 1 135 ? -4.236 11.669 0.750 1.00 97.88 135 LEU A N 1
ATOM 985 C CA . LEU A 1 135 ? -5.427 11.691 -0.093 1.00 97.88 135 LEU A CA 1
ATOM 986 C C . LEU A 1 135 ? -6.305 10.447 0.100 1.00 97.88 135 LEU A C 1
ATOM 988 O O . LEU A 1 135 ? -7.517 10.587 0.177 1.00 97.88 135 LEU A O 1
ATOM 992 N N . GLY A 1 136 ? -5.731 9.248 0.237 1.00 97.94 136 GLY A N 1
ATOM 993 C CA . GLY A 1 136 ? -6.498 8.009 0.429 1.00 97.94 136 GLY A CA 1
ATOM 994 C C . GLY A 1 136 ? -7.392 8.040 1.678 1.00 97.94 136 GLY A C 1
ATOM 995 O O . GLY A 1 136 ? -8.601 7.820 1.560 1.00 97.94 136 GLY A O 1
ATOM 996 N N . PRO A 1 137 ? -6.848 8.366 2.867 1.00 97.62 137 PRO A N 1
ATOM 997 C CA . PRO A 1 137 ? -7.648 8.577 4.072 1.00 97.62 137 PRO A CA 1
ATOM 998 C C . PRO A 1 137 ? -8.703 9.678 3.947 1.00 97.62 137 PRO A C 1
ATOM 1000 O O . PRO A 1 137 ? -9.811 9.501 4.458 1.00 97.62 137 PRO A O 1
ATOM 1003 N N . LEU A 1 138 ? -8.394 10.792 3.270 1.00 97.62 138 LEU A N 1
ATOM 1004 C CA . LEU A 1 138 ? -9.366 11.865 3.030 1.00 97.62 138 LEU A CA 1
ATOM 1005 C C . LEU A 1 138 ? -10.509 11.386 2.130 1.00 97.62 138 LEU A C 1
ATOM 1007 O O . LEU A 1 138 ? -11.670 11.570 2.483 1.00 97.62 138 LEU A O 1
ATOM 1011 N N . MET A 1 139 ? -10.196 10.699 1.029 1.00 98.12 139 MET A N 1
ATOM 1012 C CA . MET A 1 139 ? -11.200 10.119 0.136 1.00 98.12 139 MET A CA 1
ATOM 1013 C C . MET A 1 139 ? -12.126 9.159 0.881 1.00 98.12 139 MET A C 1
ATOM 1015 O O . MET A 1 139 ? -13.337 9.230 0.709 1.00 98.12 139 MET A O 1
ATOM 1019 N N . HIS A 1 140 ? -11.574 8.298 1.738 1.00 97.12 140 HIS A N 1
ATOM 1020 C CA . HIS A 1 140 ? -12.370 7.394 2.568 1.00 97.12 140 HIS A CA 1
ATOM 1021 C C . HIS A 1 140 ? -13.263 8.157 3.557 1.00 97.12 140 HIS A C 1
ATOM 1023 O O . HIS A 1 140 ? -14.451 7.874 3.677 1.00 97.12 140 HIS A O 1
ATOM 1029 N N . SER A 1 141 ? -12.698 9.137 4.267 1.00 95.88 141 SER A N 1
ATOM 1030 C CA . SER A 1 141 ? -13.392 9.830 5.361 1.00 95.88 141 SER A CA 1
ATOM 1031 C C . SER A 1 141 ? -14.496 10.766 4.866 1.00 95.88 141 SER A C 1
ATOM 1033 O O . SER A 1 141 ? -15.515 10.913 5.534 1.00 95.88 141 SER A O 1
ATOM 1035 N N . PHE A 1 142 ? -14.298 11.393 3.704 1.00 97.31 142 PHE A N 1
ATOM 1036 C CA . PHE A 1 142 ? -15.250 12.330 3.102 1.00 97.31 142 PHE A CA 1
ATOM 1037 C C . PHE A 1 142 ? -16.089 11.716 1.974 1.00 97.31 142 PHE A C 1
ATOM 1039 O O . PHE A 1 142 ? -16.925 12.411 1.402 1.00 97.31 142 PHE A O 1
ATOM 1046 N N . GLY A 1 143 ? -15.878 10.438 1.642 1.00 96.12 143 GLY A N 1
ATOM 1047 C CA . GLY A 1 143 ? -16.589 9.766 0.553 1.00 96.12 143 GLY A CA 1
ATOM 1048 C C . GLY A 1 143 ? -16.299 10.369 -0.823 1.00 96.12 143 GLY A C 1
ATOM 1049 O O . GLY A 1 143 ? -17.200 10.458 -1.652 1.00 96.12 143 GLY A O 1
ATOM 1050 N N . TRP A 1 144 ? -15.070 10.841 -1.065 1.00 96.38 144 TRP A N 1
ATOM 1051 C CA . TRP A 1 144 ? -14.697 11.368 -2.379 1.00 96.38 144 TRP A CA 1
ATOM 1052 C C . TRP A 1 144 ? -14.513 10.233 -3.385 1.00 96.38 144 TRP A C 1
ATOM 1054 O O . TRP A 1 144 ? -13.864 9.218 -3.102 1.00 96.38 144 TRP A O 1
ATOM 1064 N N . GLU A 1 145 ? -15.060 10.443 -4.577 1.00 90.44 145 GLU A N 1
ATOM 1065 C CA . GLU A 1 145 ? -14.935 9.535 -5.712 1.00 90.44 145 GLU A CA 1
ATOM 1066 C C . GLU A 1 145 ? -13.866 10.016 -6.700 1.00 90.44 14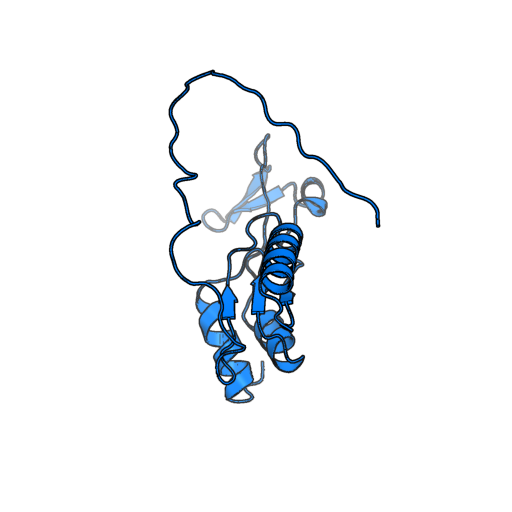5 GLU A C 1
ATOM 1068 O O . GLU A 1 145 ? -13.448 11.177 -6.660 1.00 90.44 145 GLU A O 1
ATOM 1073 N N . GLN A 1 146 ? -13.380 9.084 -7.526 1.00 68.25 146 GLN A N 1
ATOM 1074 C CA . GLN A 1 146 ? -12.369 9.325 -8.560 1.00 68.25 146 GLN A CA 1
ATOM 1075 C C . GLN A 1 146 ? -13.021 9.580 -9.919 1.00 68.25 146 GLN A C 1
ATOM 1077 O O . GLN A 1 146 ? -13.964 8.831 -10.257 1.00 68.25 146 GLN A O 1
#

Foldseek 3Di:
DDDDDDDDDDDDDDDDDPPPPDPVDDDLPQAPPDLAAAEDQPCAQHVPVVQVVVVVSCVVSVHDFAEEEADPFFCVVCLVVCQWDQDPVPSHTDGDPPDDPTGTDAAAQQVLLVCVLVPGRYYYYHHHDPVSSVVNVVCNVVVNDD

Secondary structure (DSSP, 8-state):
--PPPP----------------TTSS----S--TT--EEES--TT-HHHHHHHHHHHHHHTT----EEEE---B-GGGGGGG-EEE-TTT--EEEPPS--S--B--B-SHHHHHHHHTT-SEEEESSB-TTHHHHHHHHHHHT---

InterPro domains:
  IPR010839 Acyclic terpene utilisation, N-terminal [PF07287] (32-145)

Radius of gyration: 20.43 Å; Cα contacts (8 Å, |Δi|>4): 186; chains: 1; bounding box: 49×44×55 Å